Protein AF-A0A948LU29-F1 (afdb_monomer_lite)

Structure (mmCIF, N/CA/C/O backbone):
data_AF-A0A948LU29-F1
#
_entry.id   AF-A0A948LU29-F1
#
loop_
_atom_site.group_PDB
_atom_site.id
_atom_site.type_symbol
_atom_site.label_atom_id
_atom_site.label_alt_id
_atom_site.label_comp_id
_atom_site.label_asym_id
_atom_site.label_entity_id
_atom_site.label_seq_id
_atom_site.pdbx_PDB_ins_code
_atom_site.Cartn_x
_atom_site.Cartn_y
_atom_site.Cartn_z
_atom_site.occupancy
_atom_site.B_iso_or_equiv
_atom_site.auth_seq_id
_atom_site.auth_comp_id
_atom_site.auth_asym_id
_atom_site.auth_atom_id
_atom_site.pdbx_PDB_model_num
ATOM 1 N N . MET A 1 1 ? 41.474 24.548 48.662 1.00 47.25 1 MET A N 1
ATOM 2 C CA . MET A 1 1 ? 41.323 23.077 48.746 1.00 47.25 1 MET A CA 1
ATOM 3 C C . MET A 1 1 ? 40.069 22.784 49.576 1.00 47.25 1 MET A C 1
ATOM 5 O O . MET A 1 1 ? 39.919 23.464 50.580 1.00 47.25 1 MET A O 1
ATOM 9 N N . ILE A 1 2 ? 39.228 21.815 49.146 1.00 44.06 2 ILE A N 1
ATOM 10 C CA . ILE A 1 2 ? 37.932 21.333 49.727 1.00 44.06 2 ILE A CA 1
ATOM 11 C C . ILE A 1 2 ? 36.741 22.280 49.431 1.00 44.06 2 ILE A C 1
ATOM 13 O O . ILE A 1 2 ? 36.711 23.375 49.967 1.00 44.06 2 ILE A O 1
ATOM 17 N N . SER A 1 3 ? 35.771 22.065 48.528 1.00 42.88 3 SER A N 1
ATOM 18 C CA . SER A 1 3 ? 35.090 20.928 47.859 1.00 42.88 3 SER A CA 1
ATOM 19 C C . SER A 1 3 ? 33.880 20.298 48.599 1.00 42.88 3 SER A C 1
ATOM 21 O O . SER A 1 3 ? 34.060 19.506 49.517 1.00 42.88 3 SER A O 1
ATOM 23 N N . I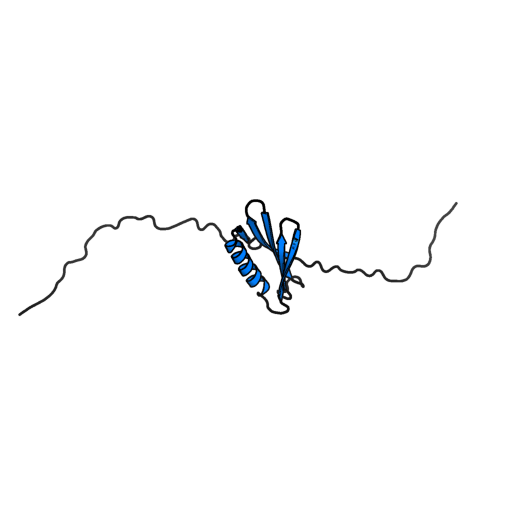LE A 1 4 ? 32.679 20.607 48.055 1.00 63.38 4 ILE A N 1
ATOM 24 C CA . ILE A 1 4 ? 31.343 19.941 48.081 1.00 63.38 4 ILE A CA 1
ATOM 25 C C . ILE A 1 4 ? 30.509 19.972 49.390 1.00 63.38 4 ILE A C 1
ATOM 27 O O . ILE A 1 4 ? 30.951 19.428 50.397 1.00 63.38 4 ILE A O 1
ATOM 31 N N . LYS A 1 5 ? 29.242 20.460 49.324 1.00 42.25 5 LYS A N 1
ATOM 32 C CA . LYS A 1 5 ? 27.985 19.718 49.668 1.00 42.25 5 LYS A CA 1
ATOM 33 C C . LYS A 1 5 ? 26.678 20.559 49.590 1.00 42.25 5 LYS A C 1
ATOM 35 O O . LYS A 1 5 ? 26.473 21.497 50.341 1.00 42.25 5 LYS A O 1
ATOM 40 N N . GLN A 1 6 ? 25.840 20.141 48.634 1.00 60.59 6 GLN A N 1
ATOM 41 C CA . GLN A 1 6 ? 24.402 20.316 48.325 1.00 60.59 6 GLN A CA 1
ATOM 42 C C . GLN A 1 6 ? 23.422 21.100 49.233 1.00 60.59 6 GLN A C 1
ATOM 44 O O . GLN A 1 6 ? 23.342 20.838 50.426 1.00 60.59 6 GLN A O 1
ATOM 49 N N . ALA A 1 7 ? 22.550 21.896 48.585 1.00 50.97 7 ALA A N 1
ATOM 50 C CA . ALA A 1 7 ? 21.068 21.969 48.690 1.00 50.97 7 ALA A CA 1
ATOM 51 C C . ALA A 1 7 ? 20.612 23.204 47.863 1.00 50.97 7 ALA A C 1
ATOM 53 O O . ALA A 1 7 ? 21.275 24.227 47.926 1.00 50.97 7 ALA A O 1
ATOM 54 N N . ALA A 1 8 ? 19.579 23.238 47.021 1.00 47.78 8 ALA A N 1
ATOM 55 C CA . ALA A 1 8 ? 18.323 22.511 46.986 1.00 47.78 8 ALA A CA 1
ATOM 56 C C . ALA A 1 8 ? 17.886 22.230 45.531 1.00 47.78 8 ALA A C 1
ATOM 58 O O . ALA A 1 8 ? 18.126 23.019 44.619 1.00 47.78 8 ALA A O 1
ATOM 59 N N . SER A 1 9 ? 17.253 21.074 45.353 1.00 56.69 9 SER A N 1
ATOM 60 C CA . SER A 1 9 ? 16.584 20.600 44.138 1.00 56.69 9 SER A CA 1
ATOM 61 C C . SER A 1 9 ? 15.062 20.795 44.278 1.00 56.69 9 SER A C 1
ATOM 63 O O . SER A 1 9 ? 14.602 20.949 45.410 1.00 56.69 9 SER A O 1
ATOM 65 N N . LEU A 1 10 ? 14.330 20.686 43.151 1.00 49.66 10 LEU A N 1
ATOM 66 C CA . LEU A 1 10 ? 12.866 20.774 42.885 1.00 49.66 10 LEU A CA 1
ATOM 67 C C . LEU A 1 10 ? 12.478 22.106 42.194 1.00 49.66 10 LEU A C 1
ATOM 69 O O . LEU A 1 10 ? 12.719 23.166 42.750 1.00 49.66 10 LEU A O 1
ATOM 73 N N . MET A 1 11 ? 11.892 22.160 40.986 1.00 52.59 11 MET A N 1
ATOM 74 C CA . MET A 1 11 ? 10.903 21.261 40.371 1.00 52.59 11 MET A CA 1
ATOM 75 C C . MET A 1 11 ? 10.755 21.493 38.842 1.00 52.59 11 MET A C 1
ATOM 77 O O . MET A 1 11 ? 10.842 22.632 38.396 1.00 52.59 11 MET A O 1
ATOM 81 N N . ALA A 1 12 ? 10.364 20.417 38.133 1.00 54.34 12 ALA A N 1
ATOM 82 C CA . ALA A 1 12 ? 9.459 20.372 36.963 1.00 54.34 12 ALA A CA 1
ATOM 83 C C . ALA A 1 12 ? 9.978 20.880 35.590 1.00 54.34 12 ALA A C 1
ATOM 85 O O . ALA A 1 12 ? 10.593 21.926 35.494 1.00 54.34 12 ALA A O 1
ATOM 86 N N . LEU A 1 13 ? 9.739 20.241 34.439 1.00 57.22 13 LEU A N 1
ATOM 87 C CA . LEU A 1 13 ? 8.805 19.177 34.064 1.00 57.22 13 LEU A CA 1
ATOM 88 C C . LEU A 1 13 ? 9.365 18.516 32.780 1.00 57.22 13 LEU A C 1
ATOM 90 O O . LEU A 1 13 ? 9.313 19.101 31.700 1.00 57.22 13 LEU A O 1
ATOM 94 N N . SER A 1 14 ? 9.964 17.330 32.878 1.00 57.78 14 SER A N 1
ATOM 95 C CA . SER A 1 14 ? 10.456 16.596 31.704 1.00 57.78 14 SER A CA 1
ATOM 96 C C . SER A 1 14 ? 9.272 15.901 31.029 1.00 57.78 14 SER A C 1
ATOM 98 O O . SER A 1 14 ? 8.866 14.822 31.453 1.00 57.78 14 SER A O 1
ATOM 100 N N . ALA A 1 15 ? 8.671 16.531 30.018 1.00 62.44 15 ALA A N 1
ATOM 101 C CA . ALA A 1 15 ? 7.631 15.904 29.209 1.00 62.44 15 ALA A CA 1
ATOM 102 C C . ALA A 1 15 ? 8.243 14.751 28.393 1.00 62.44 15 ALA A C 1
ATOM 104 O O . ALA A 1 15 ? 8.891 14.977 27.371 1.00 62.44 15 ALA A O 1
ATOM 105 N N . LEU A 1 16 ? 8.059 13.510 28.857 1.00 65.69 16 LEU A N 1
ATOM 106 C CA . LEU A 1 16 ? 8.266 12.328 28.025 1.00 65.69 16 LEU A CA 1
ATOM 107 C C . LEU A 1 16 ? 7.146 12.294 26.981 1.00 65.69 16 LEU A C 1
ATOM 109 O O . LEU A 1 16 ? 6.047 11.812 27.247 1.00 65.69 16 LEU A O 1
ATOM 113 N N . PHE A 1 17 ? 7.419 12.821 25.791 1.00 60.69 17 PHE A N 1
ATOM 114 C CA . PHE A 1 17 ? 6.576 12.570 24.631 1.00 60.69 17 PHE A CA 1
ATOM 115 C C . PHE A 1 17 ? 6.812 11.127 24.188 1.00 60.69 17 PHE A C 1
ATOM 117 O O . PHE A 1 17 ? 7.841 10.806 23.598 1.00 60.69 17 PHE A O 1
ATOM 124 N N . VAL A 1 18 ? 5.869 10.243 24.510 1.00 64.81 18 VAL A N 1
ATOM 125 C CA . VAL A 1 18 ? 5.813 8.906 23.916 1.00 64.81 18 VAL A CA 1
ATOM 126 C C . VAL A 1 18 ? 5.433 9.096 22.451 1.00 64.81 18 VAL A C 1
ATOM 128 O O . VAL A 1 18 ? 4.301 9.457 22.136 1.00 64.81 18 VAL A O 1
ATOM 131 N N . SER A 1 19 ? 6.395 8.915 21.549 1.00 59.84 19 SER A N 1
ATOM 132 C CA . SER A 1 19 ? 6.122 8.867 20.116 1.00 59.84 19 SER A CA 1
ATOM 133 C C . SER A 1 19 ? 5.334 7.592 19.821 1.00 59.84 19 SER A C 1
ATOM 135 O O . SER A 1 19 ? 5.848 6.490 20.004 1.00 59.84 19 SER A O 1
ATOM 137 N N . ALA A 1 20 ? 4.082 7.731 19.388 1.00 61.94 20 ALA A N 1
ATOM 138 C CA . ALA A 1 20 ? 3.338 6.613 18.827 1.00 61.94 20 ALA A CA 1
ATOM 139 C C . ALA A 1 20 ? 3.974 6.249 17.477 1.00 61.94 20 ALA A C 1
ATOM 141 O O . ALA A 1 20 ? 3.863 6.999 16.507 1.00 61.94 20 ALA A O 1
ATOM 142 N N . SER A 1 21 ? 4.696 5.129 17.433 1.00 58.41 21 SER A N 1
ATOM 143 C CA . SER A 1 21 ? 5.256 4.595 16.193 1.00 58.41 21 SER A CA 1
ATOM 144 C C . SER A 1 21 ? 4.130 3.993 15.370 1.00 58.41 21 SER A C 1
ATOM 146 O O . SER A 1 21 ? 3.600 2.934 15.699 1.00 58.41 21 SER A O 1
ATOM 148 N N . LEU A 1 22 ? 3.760 4.686 14.303 1.00 66.12 22 LEU A N 1
ATOM 149 C CA . LEU A 1 22 ? 2.774 4.210 13.357 1.00 66.12 22 LEU A CA 1
ATOM 150 C C . LEU A 1 22 ? 3.407 3.091 12.510 1.00 66.12 22 LEU A C 1
ATOM 152 O O . LEU A 1 22 ? 4.252 3.355 11.655 1.00 66.12 22 LEU A O 1
ATOM 156 N N . GLN A 1 23 ? 3.070 1.833 12.802 1.00 72.12 23 GLN A N 1
ATOM 157 C CA . GLN A 1 23 ? 3.662 0.680 12.122 1.00 72.12 23 GLN A CA 1
ATOM 158 C C . GLN A 1 23 ? 2.964 0.441 10.780 1.00 72.12 23 GLN A C 1
ATOM 160 O O . GLN A 1 23 ? 1.776 0.116 10.727 1.00 72.12 23 GLN A O 1
ATOM 165 N N . ALA A 1 24 ? 3.719 0.593 9.694 1.00 82.25 24 ALA A N 1
ATOM 166 C CA . ALA A 1 24 ? 3.292 0.182 8.366 1.00 82.25 24 ALA A CA 1
ATOM 167 C C . ALA A 1 24 ? 3.526 -1.326 8.205 1.00 82.25 24 ALA A C 1
ATOM 169 O O . ALA A 1 24 ? 4.653 -1.813 8.302 1.00 82.25 24 ALA A O 1
ATOM 170 N N . LYS A 1 25 ? 2.453 -2.069 7.951 1.00 91.12 25 LYS A N 1
ATOM 171 C CA . LYS A 1 25 ? 2.481 -3.480 7.576 1.00 91.12 25 LYS A CA 1
ATOM 172 C C . LYS A 1 25 ? 2.620 -3.568 6.063 1.00 91.12 25 LYS A C 1
ATOM 174 O O . LYS A 1 25 ? 1.654 -3.332 5.343 1.00 91.12 25 LYS A O 1
ATOM 179 N N . GLU A 1 26 ? 3.805 -3.908 5.573 1.00 92.19 26 GLU A N 1
ATOM 180 C CA . G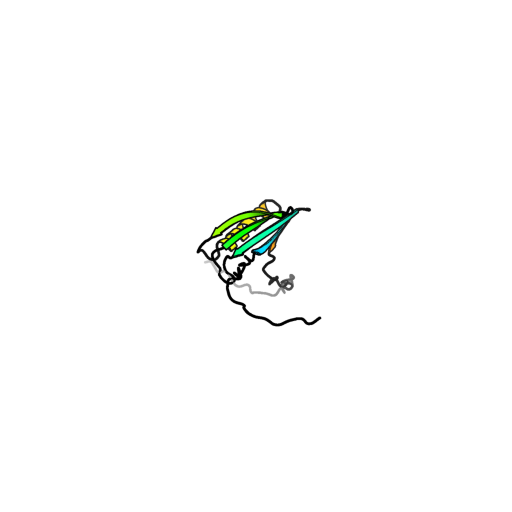LU A 1 26 ? 3.998 -4.216 4.153 1.00 92.19 26 GLU A CA 1
ATOM 181 C C . GLU A 1 26 ? 3.142 -5.435 3.774 1.00 92.19 26 GLU A C 1
ATOM 183 O O . GLU A 1 26 ? 3.164 -6.465 4.454 1.00 92.19 26 GLU A O 1
ATOM 188 N N . VAL A 1 27 ? 2.336 -5.292 2.720 1.00 95.94 27 VAL A N 1
ATOM 189 C CA . VAL A 1 27 ? 1.402 -6.331 2.261 1.00 95.94 27 VAL A CA 1
ATOM 190 C C . VAL A 1 27 ? 1.843 -6.888 0.919 1.00 95.94 27 VAL A C 1
ATOM 192 O O . VAL A 1 27 ? 1.838 -8.106 0.759 1.00 95.94 27 VAL A O 1
ATOM 195 N N . TYR A 1 28 ? 2.303 -6.028 0.004 1.00 97.94 28 TYR A N 1
ATOM 196 C CA . TYR A 1 28 ? 2.815 -6.435 -1.303 1.00 97.94 28 TYR A CA 1
ATOM 197 C C . TYR A 1 28 ? 4.164 -5.803 -1.638 1.00 97.94 28 TYR A C 1
ATOM 199 O O . TYR A 1 28 ? 4.343 -4.593 -1.481 1.00 97.94 28 TYR A O 1
ATOM 207 N N . ASP A 1 29 ? 5.045 -6.614 -2.223 1.00 97.69 29 ASP A N 1
ATOM 208 C CA . ASP A 1 29 ? 6.220 -6.175 -2.974 1.00 97.69 29 ASP A CA 1
ATOM 209 C C . ASP A 1 29 ? 5.972 -6.407 -4.467 1.00 97.69 29 ASP A C 1
ATOM 211 O O . ASP A 1 29 ? 5.720 -7.528 -4.910 1.00 97.69 29 ASP A O 1
ATOM 215 N N . CYS A 1 30 ? 6.045 -5.335 -5.247 1.00 98.12 30 CYS A N 1
ATOM 216 C CA . CYS A 1 30 ? 5.800 -5.321 -6.681 1.00 98.12 30 CYS A CA 1
ATOM 217 C C . CYS A 1 30 ? 7.086 -5.015 -7.451 1.00 98.12 30 CYS A C 1
ATOM 219 O O . CYS A 1 30 ? 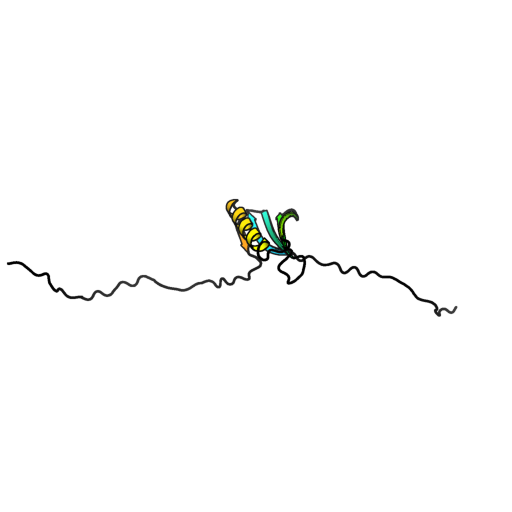7.761 -4.027 -7.162 1.00 98.12 30 CYS A O 1
ATOM 221 N N . LYS A 1 31 ? 7.401 -5.803 -8.480 1.00 98.19 31 LYS A N 1
ATOM 222 C CA . LYS A 1 31 ? 8.601 -5.636 -9.313 1.00 98.19 31 LYS A CA 1
ATOM 223 C C . LYS A 1 31 ? 8.253 -5.506 -10.790 1.00 98.19 31 LYS A C 1
ATOM 225 O O . LYS A 1 31 ? 7.377 -6.198 -11.296 1.00 98.19 31 LYS A O 1
ATOM 230 N N . ASN A 1 32 ? 8.968 -4.642 -11.501 1.00 97.69 32 ASN A N 1
ATOM 231 C CA . ASN A 1 32 ? 8.919 -4.570 -12.959 1.00 97.69 32 ASN A CA 1
ATOM 232 C C . ASN A 1 32 ? 10.311 -4.209 -13.482 1.00 97.69 32 ASN A C 1
ATOM 234 O O . ASN A 1 32 ? 10.813 -3.118 -13.213 1.00 97.69 32 ASN A O 1
ATOM 238 N N . ALA A 1 33 ? 10.948 -5.141 -14.195 1.00 94.75 33 ALA A N 1
ATOM 239 C CA . ALA A 1 33 ? 12.344 -5.026 -14.613 1.00 94.75 33 ALA A CA 1
ATOM 240 C C . ALA A 1 33 ? 13.270 -4.651 -13.434 1.00 94.75 33 ALA A C 1
ATOM 242 O O . ALA A 1 33 ? 13.487 -5.472 -12.546 1.00 94.75 33 ALA A O 1
ATOM 243 N N . ASN A 1 34 ? 13.787 -3.420 -13.411 1.00 93.94 34 ASN A N 1
ATOM 244 C CA . ASN A 1 34 ? 14.698 -2.918 -12.374 1.00 93.94 34 ASN A CA 1
ATOM 245 C C . ASN A 1 34 ? 14.007 -2.012 -11.339 1.00 93.94 34 ASN A C 1
ATOM 247 O O . ASN A 1 34 ? 14.685 -1.393 -10.523 1.00 93.94 34 ASN A O 1
ATOM 251 N N . LEU A 1 35 ? 12.680 -1.892 -11.393 1.00 97.50 35 LEU A N 1
ATOM 252 C CA . LEU A 1 35 ? 11.892 -1.041 -10.508 1.00 97.50 35 LEU A CA 1
ATOM 253 C C . LEU A 1 35 ? 11.208 -1.878 -9.424 1.00 97.50 35 LEU A C 1
ATOM 255 O O . LEU A 1 35 ? 10.793 -3.016 -9.670 1.00 97.50 35 LEU A O 1
ATOM 259 N N . ALA A 1 36 ? 11.057 -1.288 -8.239 1.00 97.25 36 ALA A N 1
ATOM 260 C CA . ALA A 1 36 ? 10.444 -1.918 -7.078 1.00 97.25 36 ALA A CA 1
ATOM 261 C C . ALA A 1 36 ? 9.439 -0.969 -6.430 1.00 97.25 36 ALA A C 1
ATOM 263 O O . ALA A 1 36 ? 9.697 0.219 -6.261 1.00 97.25 36 ALA A O 1
ATOM 264 N N . ARG A 1 37 ? 8.285 -1.502 -6.050 1.00 97.94 37 ARG A N 1
ATOM 265 C CA . ARG A 1 37 ? 7.207 -0.753 -5.415 1.00 97.94 37 ARG A CA 1
ATOM 266 C C . ARG A 1 37 ? 6.642 -1.551 -4.261 1.00 97.94 37 ARG A C 1
ATOM 268 O O . ARG A 1 37 ? 6.587 -2.773 -4.330 1.00 97.94 37 ARG A O 1
ATOM 275 N N . LYS A 1 38 ? 6.164 -0.858 -3.239 1.00 98.06 38 LYS A N 1
ATOM 276 C CA . LYS A 1 38 ? 5.598 -1.474 -2.044 1.00 98.06 38 LYS A CA 1
ATOM 277 C C . LYS A 1 38 ? 4.199 -0.954 -1.790 1.00 98.06 38 LYS A C 1
ATOM 279 O O . LYS A 1 38 ? 3.948 0.236 -1.963 1.00 98.06 38 LYS A O 1
ATOM 284 N N . ILE A 1 39 ? 3.306 -1.844 -1.378 1.00 98.19 39 ILE A N 1
ATOM 285 C CA . ILE A 1 39 ? 1.970 -1.499 -0.890 1.00 98.19 39 ILE A CA 1
ATOM 286 C C . ILE A 1 39 ? 1.913 -1.945 0.567 1.00 98.19 39 ILE A C 1
ATOM 288 O O . ILE A 1 39 ? 2.113 -3.123 0.868 1.00 98.19 39 ILE A O 1
ATOM 292 N N . ALA A 1 40 ? 1.659 -1.005 1.466 1.00 97.06 40 ALA A N 1
ATOM 293 C CA . ALA A 1 40 ? 1.584 -1.232 2.899 1.00 97.06 40 ALA A CA 1
ATOM 294 C C . ALA A 1 40 ? 0.249 -0.739 3.458 1.00 97.06 40 ALA A C 1
ATOM 296 O O . ALA A 1 40 ? -0.382 0.157 2.899 1.00 97.06 40 ALA A O 1
ATOM 297 N N . ILE A 1 41 ? -0.167 -1.318 4.580 1.00 96.38 41 ILE A N 1
ATOM 298 C CA . ILE A 1 41 ? -1.305 -0.851 5.365 1.00 96.38 41 ILE A CA 1
ATOM 299 C C . ILE A 1 41 ? -0.796 -0.386 6.713 1.00 96.38 41 ILE A C 1
ATOM 301 O O . ILE A 1 41 ? -0.052 -1.081 7.398 1.00 96.38 41 ILE A O 1
ATOM 305 N N . THR A 1 42 ? -1.238 0.787 7.106 1.00 94.94 42 THR A N 1
ATOM 306 C CA . THR A 1 42 ? -0.848 1.445 8.331 1.00 94.94 42 THR A CA 1
ATOM 307 C C . THR A 1 42 ? -2.061 1.549 9.247 1.00 94.94 42 THR A C 1
ATOM 309 O O . THR A 1 42 ? -3.093 2.071 8.829 1.00 94.94 42 THR A O 1
ATOM 312 N N . TYR A 1 43 ? -1.946 1.075 10.488 1.00 94.12 43 TYR A N 1
ATOM 313 C CA . TYR A 1 43 ? -3.024 1.126 11.485 1.00 94.12 43 TYR A CA 1
ATOM 314 C C . TYR A 1 43 ? -2.669 2.109 12.592 1.00 94.12 43 TYR A C 1
ATOM 316 O O . TYR A 1 43 ? -1.577 2.033 13.150 1.00 94.12 43 TYR A O 1
ATOM 324 N N . ALA A 1 44 ? -3.587 3.011 12.947 1.00 91.12 44 ALA A N 1
ATOM 325 C CA . ALA A 1 44 ? -3.298 4.043 13.949 1.00 91.12 44 ALA A CA 1
ATOM 326 C C . ALA A 1 44 ? -3.117 3.495 15.369 1.00 91.12 44 ALA A C 1
ATOM 328 O O . ALA A 1 44 ? -2.543 4.162 16.227 1.00 91.12 44 ALA A O 1
ATOM 329 N N . THR A 1 45 ? -3.647 2.308 15.650 1.00 88.31 45 THR A N 1
ATOM 330 C CA . THR A 1 45 ? -3.526 1.650 16.949 1.00 88.31 45 THR A CA 1
ATOM 331 C C . THR A 1 45 ? -3.107 0.207 16.728 1.00 88.31 45 THR A C 1
ATOM 333 O O . THR A 1 45 ? -3.734 -0.517 15.958 1.00 88.31 45 THR A O 1
ATOM 336 N N . GLU A 1 46 ? -2.032 -0.205 17.395 1.00 86.19 46 GLU A N 1
ATOM 337 C CA . GLU A 1 46 ? -1.518 -1.569 17.298 1.00 86.19 46 GLU A CA 1
ATOM 338 C C . GLU A 1 46 ? -2.585 -2.576 17.754 1.00 86.19 46 GLU A C 1
ATOM 340 O O . GLU A 1 46 ? -3.238 -2.391 18.781 1.00 86.19 46 GLU A O 1
ATOM 345 N N . GLY A 1 47 ? -2.798 -3.627 16.959 1.00 85.88 47 GLY A N 1
ATOM 346 C CA . GLY A 1 47 ? -3.816 -4.647 17.225 1.00 85.88 47 GLY A CA 1
ATOM 347 C C . GLY A 1 47 ? -5.262 -4.222 16.935 1.00 85.88 47 GLY A C 1
ATOM 348 O O . GLY A 1 47 ? -6.154 -5.065 17.018 1.00 85.88 47 GLY A O 1
ATOM 349 N N . ALA A 1 48 ? -5.513 -2.963 16.560 1.00 90.00 48 ALA A N 1
ATOM 350 C CA . ALA A 1 48 ? -6.830 -2.511 16.127 1.00 90.00 48 ALA A CA 1
ATOM 351 C C . ALA A 1 48 ? -6.934 -2.526 14.590 1.00 90.00 48 ALA A C 1
ATOM 353 O O . ALA A 1 48 ? -6.029 -2.037 13.913 1.00 90.00 48 ALA A O 1
ATOM 354 N N . PRO A 1 49 ? -8.043 -3.024 14.012 1.00 90.50 49 PRO A N 1
ATOM 355 C CA . PRO A 1 49 ? -8.215 -3.070 12.558 1.00 90.50 49 PRO A CA 1
ATOM 356 C C . PRO A 1 49 ? -8.541 -1.701 11.941 1.00 90.50 49 PRO A C 1
ATOM 358 O O . PRO A 1 49 ? -8.494 -1.542 10.726 1.00 90.50 49 PRO A O 1
ATOM 361 N N . VAL A 1 50 ? -8.900 -0.709 12.760 1.00 94.44 50 VAL A N 1
ATOM 362 C CA . VAL A 1 50 ? -9.269 0.646 12.337 1.00 94.44 50 VAL A CA 1
ATOM 363 C C . VAL A 1 50 ? -8.821 1.669 13.387 1.00 94.44 50 VAL A C 1
ATOM 365 O O . VAL A 1 50 ? -8.742 1.325 14.569 1.00 94.44 50 VAL A O 1
ATOM 368 N N . PRO A 1 51 ? -8.577 2.930 12.999 1.00 95.56 51 PRO A N 1
ATOM 369 C CA . PRO A 1 51 ? -8.532 3.427 11.625 1.00 95.56 51 PRO A CA 1
ATOM 370 C C . PRO A 1 51 ? -7.284 2.924 10.878 1.00 95.56 51 PRO A C 1
ATOM 372 O O . PRO A 1 51 ? -6.244 2.664 11.490 1.00 95.56 51 PRO A O 1
ATOM 375 N N . CYS A 1 52 ? -7.398 2.783 9.558 1.00 96.06 52 CYS A N 1
ATOM 376 C CA . CYS A 1 52 ? -6.350 2.244 8.691 1.00 96.06 52 CYS A CA 1
ATOM 377 C C . CYS A 1 52 ? -6.087 3.148 7.476 1.00 96.06 52 CYS A C 1
ATOM 379 O O . CYS A 1 52 ? -6.948 3.942 7.082 1.00 96.06 52 CYS A O 1
ATOM 381 N N . GLN A 1 53 ? -4.907 3.010 6.868 1.00 97.25 53 GLN A N 1
ATOM 382 C CA . GLN A 1 53 ? -4.498 3.716 5.654 1.00 97.25 53 GLN A CA 1
ATOM 383 C C . GLN A 1 53 ? -3.656 2.821 4.740 1.00 97.25 53 GLN A C 1
ATOM 385 O O . GLN A 1 53 ? -2.767 2.124 5.213 1.00 97.25 53 GLN A O 1
ATOM 390 N N . VAL A 1 54 ? -3.906 2.860 3.431 1.00 97.94 54 VAL A N 1
ATOM 391 C CA . VAL A 1 54 ? -3.080 2.196 2.413 1.00 97.94 54 VAL A CA 1
ATOM 392 C C . VAL A 1 54 ? -2.032 3.180 1.905 1.00 97.94 54 VAL A C 1
ATOM 394 O O . VAL A 1 54 ? -2.379 4.248 1.395 1.00 97.94 54 VAL A O 1
ATOM 397 N N . VAL A 1 55 ? -0.764 2.795 2.010 1.00 97.81 55 VAL A N 1
ATOM 398 C CA . VAL A 1 55 ? 0.402 3.582 1.601 1.00 97.81 55 VAL A CA 1
ATOM 399 C C . VAL A 1 55 ? 1.126 2.861 0.475 1.00 97.81 55 VAL A C 1
ATOM 401 O O . VAL A 1 55 ? 1.350 1.651 0.526 1.00 97.81 55 VAL A O 1
ATOM 404 N N . TYR A 1 56 ? 1.509 3.613 -0.545 1.00 97.94 56 TYR A N 1
ATOM 405 C CA . TYR A 1 56 ? 2.245 3.117 -1.693 1.00 97.94 56 TYR A CA 1
ATOM 406 C C . TYR A 1 56 ? 3.592 3.813 -1.823 1.00 97.94 56 TYR A C 1
ATOM 408 O O . TYR A 1 56 ? 3.653 5.039 -1.845 1.00 97.94 56 TYR A O 1
ATOM 416 N N . THR A 1 57 ? 4.657 3.031 -1.955 1.00 98.06 57 THR A N 1
ATOM 417 C CA . THR A 1 57 ? 6.034 3.531 -2.006 1.00 98.06 57 THR A CA 1
ATOM 418 C C . THR A 1 57 ? 6.707 3.082 -3.293 1.00 98.06 57 THR A C 1
ATOM 420 O O . THR A 1 57 ? 6.636 1.905 -3.651 1.00 98.06 57 THR A O 1
ATOM 423 N N . LYS A 1 58 ? 7.367 4.004 -3.991 1.00 97.81 58 LYS A N 1
ATOM 424 C CA . LYS A 1 58 ? 8.171 3.719 -5.190 1.00 97.81 58 LYS A CA 1
ATOM 425 C C . LYS A 1 58 ? 9.644 3.504 -4.837 1.00 97.81 58 LYS A C 1
ATOM 427 O O . LYS A 1 58 ? 10.069 3.767 -3.714 1.00 97.81 58 LYS A O 1
ATOM 432 N N . GLU A 1 59 ? 10.429 3.047 -5.807 1.00 96.69 59 GLU A N 1
ATOM 433 C CA . GLU A 1 59 ? 11.855 2.745 -5.645 1.00 96.69 59 GLU A CA 1
ATOM 434 C C . GLU A 1 59 ? 12.710 3.943 -5.199 1.00 96.69 59 GLU A C 1
ATOM 436 O O . GLU A 1 59 ? 13.731 3.759 -4.542 1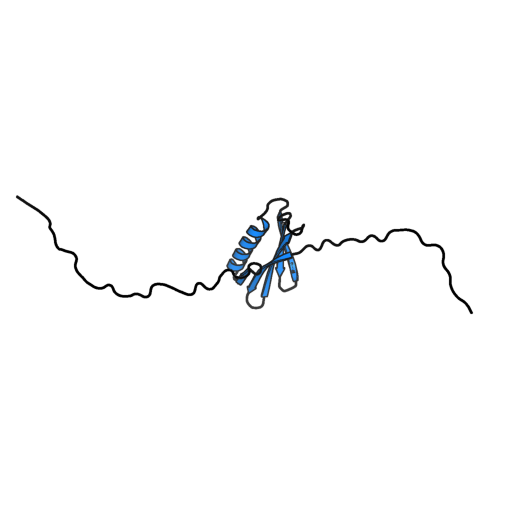.00 96.69 59 GLU A O 1
ATOM 441 N N . ASP A 1 60 ? 12.284 5.164 -5.520 1.00 96.44 60 ASP A N 1
ATOM 442 C CA . ASP A 1 60 ? 12.931 6.421 -5.129 1.00 96.44 60 ASP A CA 1
ATOM 443 C C . ASP A 1 60 ? 12.584 6.865 -3.694 1.00 96.44 60 ASP A C 1
ATOM 445 O O . ASP A 1 60 ? 13.055 7.903 -3.231 1.00 96.44 60 ASP A O 1
ATOM 449 N N . GLY A 1 61 ? 11.761 6.086 -2.986 1.00 96.00 61 GLY A N 1
ATOM 450 C CA . GLY A 1 61 ? 11.265 6.405 -1.652 1.00 96.00 61 GLY A CA 1
ATOM 451 C C . GLY A 1 61 ? 10.058 7.342 -1.645 1.00 96.00 61 GLY A C 1
ATOM 452 O O . GLY A 1 61 ? 9.564 7.663 -0.566 1.00 96.00 61 GLY A O 1
ATOM 453 N N . THR A 1 62 ? 9.546 7.761 -2.808 1.00 97.31 62 THR A N 1
ATOM 454 C CA . THR A 1 62 ? 8.329 8.574 -2.882 1.00 97.31 62 THR A CA 1
ATOM 455 C C . THR A 1 62 ? 7.141 7.768 -2.366 1.00 97.31 62 THR A C 1
ATOM 457 O O . THR A 1 62 ? 6.825 6.702 -2.904 1.00 97.31 62 THR A O 1
ATOM 460 N N . THR A 1 63 ? 6.462 8.302 -1.351 1.00 96.88 63 THR A N 1
ATOM 461 C CA . THR A 1 63 ? 5.273 7.706 -0.738 1.00 96.88 63 THR A CA 1
ATOM 462 C C . THR A 1 63 ? 3.999 8.424 -1.169 1.00 96.88 63 THR A C 1
ATOM 464 O O . THR A 1 63 ? 3.979 9.635 -1.391 1.00 96.88 63 THR A O 1
ATOM 467 N N . GLN A 1 64 ? 2.916 7.663 -1.296 1.00 97.31 64 GLN A N 1
ATOM 468 C CA . GLN A 1 64 ? 1.587 8.172 -1.594 1.00 97.31 64 GLN A CA 1
ATOM 469 C C . GLN A 1 64 ? 0.543 7.460 -0.737 1.00 97.31 64 GLN A C 1
ATOM 471 O O . GLN A 1 64 ? 0.427 6.234 -0.769 1.00 97.31 64 GLN A O 1
ATOM 476 N N . ASP A 1 65 ? -0.269 8.251 -0.048 1.00 96.62 65 ASP A N 1
ATOM 477 C CA . ASP A 1 65 ? -1.462 7.774 0.636 1.00 96.62 65 ASP A 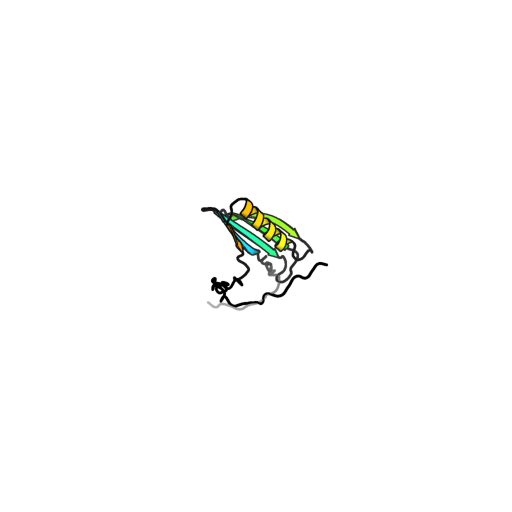CA 1
ATOM 478 C C . ASP A 1 65 ? -2.580 7.571 -0.387 1.00 96.62 65 ASP A C 1
ATOM 480 O O . ASP A 1 65 ? -2.955 8.500 -1.109 1.00 96.62 65 ASP A O 1
ATOM 484 N N . LEU A 1 66 ? -3.099 6.348 -0.483 1.00 97.25 66 LEU A N 1
ATOM 485 C CA . LEU A 1 66 ? -4.094 6.001 -1.497 1.00 97.25 66 LEU A CA 1
ATOM 486 C C . LEU A 1 66 ? -5.518 6.005 -0.943 1.00 97.25 66 LEU A C 1
ATOM 488 O O . LEU A 1 66 ? -6.423 6.558 -1.566 1.00 97.25 66 LEU A O 1
ATOM 492 N N . TRP A 1 67 ? -5.717 5.393 0.224 1.00 98.00 67 TRP A N 1
ATOM 493 C CA . TRP A 1 67 ? -7.029 5.243 0.856 1.00 98.00 67 TRP A CA 1
ATOM 494 C C . TRP A 1 67 ? -6.905 5.235 2.371 1.00 98.00 67 TRP A C 1
ATOM 496 O O . TRP A 1 67 ? -5.896 4.778 2.897 1.00 98.00 67 TRP A O 1
ATOM 506 N N . ASN A 1 68 ? -7.953 5.667 3.069 1.00 96.38 68 ASN A N 1
ATOM 507 C CA . ASN A 1 68 ? -8.063 5.548 4.518 1.00 96.38 68 ASN A CA 1
ATOM 508 C C . ASN A 1 68 ? -9.483 5.144 4.935 1.00 96.38 68 ASN A C 1
ATOM 510 O O . ASN A 1 68 ? -10.452 5.479 4.254 1.00 96.38 68 ASN A O 1
ATOM 514 N N . ALA A 1 69 ? -9.605 4.476 6.079 1.00 96.75 69 ALA A N 1
ATOM 515 C CA . ALA A 1 69 ? -10.884 4.176 6.713 1.00 96.75 69 ALA A CA 1
ATOM 516 C C . ALA A 1 69 ? -10.838 4.479 8.209 1.00 96.75 69 ALA A C 1
ATOM 518 O O . ALA A 1 69 ? -9.834 4.244 8.878 1.00 96.75 69 ALA A O 1
ATOM 519 N N . GLN A 1 70 ? -11.950 4.997 8.732 1.00 96.50 70 GLN A N 1
ATOM 520 C CA . GLN A 1 70 ? -12.071 5.373 10.144 1.00 96.50 70 GLN A CA 1
ATOM 521 C C . GLN A 1 70 ? -12.685 4.268 11.010 1.00 96.50 70 GLN A C 1
ATOM 523 O O . GLN A 1 70 ? -12.321 4.136 12.172 1.00 96.50 70 GLN A O 1
ATOM 528 N N . GLY A 1 71 ? -13.604 3.480 10.450 1.00 93.75 71 GLY A N 1
ATOM 529 C CA . GLY A 1 71 ? -14.388 2.500 11.208 1.00 93.75 71 GLY A CA 1
ATOM 530 C C . GLY A 1 71 ? -14.802 1.263 10.416 1.00 93.75 71 GLY A C 1
ATOM 531 O O . GLY A 1 71 ? -15.616 0.487 10.901 1.00 93.75 71 GLY A O 1
ATOM 532 N N . GLU A 1 72 ? -14.261 1.075 9.212 1.00 96.81 72 GLU A N 1
ATOM 533 C CA . GLU A 1 72 ? -14.574 -0.074 8.362 1.00 96.81 72 GLU A CA 1
ATOM 534 C C . GLU A 1 72 ? -13.394 -1.049 8.340 1.00 96.81 72 GLU A C 1
ATOM 536 O O . GLU A 1 72 ? -12.421 -0.865 7.609 1.00 96.81 72 GLU A O 1
ATOM 541 N N . ALA A 1 73 ? -13.458 -2.064 9.203 1.00 94.62 73 ALA A N 1
ATOM 542 C CA . ALA A 1 73 ? -12.455 -3.121 9.244 1.00 94.62 73 ALA A CA 1
ATOM 543 C C . ALA A 1 73 ? -12.456 -3.910 7.924 1.00 94.62 73 ALA A C 1
ATOM 545 O O . ALA A 1 73 ? -13.520 -4.216 7.389 1.00 94.62 73 ALA A O 1
ATOM 546 N N . GLY A 1 74 ? -11.273 -4.251 7.407 1.00 95.50 74 GLY A N 1
ATOM 547 C CA . GLY A 1 74 ? -11.124 -4.963 6.134 1.00 95.50 74 GLY A CA 1
ATOM 548 C C . GLY A 1 74 ? -11.089 -4.059 4.895 1.00 95.50 74 GLY A C 1
ATOM 549 O O . GLY A 1 74 ? -10.731 -4.528 3.813 1.00 95.50 74 GLY A O 1
ATOM 550 N N . TYR A 1 75 ? -11.436 -2.772 5.021 1.00 97.75 75 TYR A N 1
ATOM 551 C CA . TYR A 1 75 ? -11.466 -1.848 3.884 1.00 97.75 75 TYR A CA 1
ATOM 552 C C . TYR A 1 75 ? -10.075 -1.629 3.273 1.00 97.75 75 TYR A C 1
ATOM 554 O O . TYR A 1 75 ? -9.912 -1.680 2.052 1.00 97.75 75 TYR A O 1
ATOM 562 N N . CYS A 1 76 ? -9.054 -1.391 4.103 1.00 97.38 76 CYS A N 1
ATOM 563 C CA . CYS A 1 76 ? -7.701 -1.130 3.611 1.00 97.38 76 CYS A CA 1
ATOM 564 C C . CYS A 1 76 ? -7.063 -2.381 2.997 1.00 97.38 76 CYS A C 1
ATOM 566 O O . CYS A 1 76 ? -6.344 -2.275 2.008 1.00 97.38 76 CYS A O 1
ATOM 568 N N . GLU A 1 77 ? -7.364 -3.555 3.546 1.00 96.75 77 GLU A N 1
ATOM 569 C CA . GLU A 1 77 ? -6.931 -4.862 3.061 1.00 96.75 77 GLU A CA 1
ATOM 570 C C . GLU A 1 77 ? -7.495 -5.123 1.666 1.00 96.75 77 GLU A C 1
ATOM 572 O O . GLU A 1 77 ? -6.733 -5.312 0.720 1.00 96.75 77 GLU A O 1
ATOM 577 N N . GLN A 1 78 ? -8.815 -4.987 1.504 1.00 98.00 78 GLN A N 1
ATOM 578 C CA . GLN A 1 78 ? -9.463 -5.123 0.201 1.00 98.00 78 GLN A CA 1
ATOM 579 C C . GLN A 1 78 ? -8.890 -4.133 -0.824 1.00 98.00 78 GLN A C 1
ATOM 581 O O . GLN A 1 78 ? -8.628 -4.494 -1.970 1.00 98.00 78 GLN A O 1
ATOM 586 N N . LYS A 1 79 ? -8.668 -2.874 -0.428 1.00 98.31 79 LYS A N 1
ATOM 587 C CA . LYS A 1 79 ? -8.114 -1.848 -1.325 1.00 98.31 79 LYS A CA 1
ATOM 588 C C . LYS A 1 79 ? -6.663 -2.127 -1.711 1.00 98.31 79 LYS A C 1
ATOM 590 O O . LYS A 1 79 ? -6.290 -1.862 -2.854 1.00 98.31 79 LYS A O 1
ATOM 595 N N . ALA A 1 80 ? -5.857 -2.668 -0.799 1.00 98.06 80 ALA A N 1
ATOM 596 C CA . ALA A 1 80 ? -4.497 -3.100 -1.102 1.00 98.06 80 ALA A CA 1
ATOM 597 C C . ALA A 1 80 ? -4.491 -4.255 -2.117 1.00 98.06 80 ALA A C 1
ATOM 599 O O . ALA A 1 80 ? -3.742 -4.186 -3.092 1.00 98.06 80 ALA A O 1
ATOM 600 N N . ASP A 1 81 ? -5.368 -5.249 -1.943 1.00 98.31 81 ASP A N 1
ATOM 601 C CA . ASP A 1 81 ? -5.517 -6.385 -2.863 1.00 98.31 81 ASP A CA 1
ATOM 602 C C . ASP A 1 81 ? -5.960 -5.923 -4.259 1.00 98.31 81 ASP A C 1
ATOM 604 O O . ASP A 1 81 ? -5.304 -6.213 -5.261 1.00 98.31 81 ASP A O 1
ATOM 608 N N . GLU A 1 82 ? -7.019 -5.110 -4.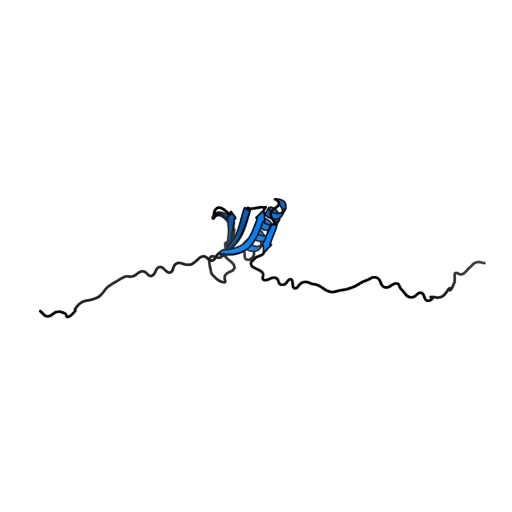335 1.00 98.44 82 GLU A N 1
ATOM 609 C CA . GLU A 1 82 ? -7.497 -4.521 -5.593 1.00 98.44 82 GLU A CA 1
ATOM 610 C C . GLU A 1 82 ? -6.402 -3.722 -6.312 1.00 98.44 82 GLU A C 1
ATOM 612 O O . GLU A 1 82 ? -6.323 -3.711 -7.545 1.00 98.44 82 GLU A O 1
ATOM 617 N N . PHE A 1 83 ? -5.572 -3.001 -5.556 1.00 98.56 83 PHE A N 1
ATOM 618 C CA . PHE A 1 83 ? -4.503 -2.202 -6.133 1.00 98.56 83 PHE A CA 1
ATOM 619 C C . PHE A 1 83 ? -3.333 -3.062 -6.615 1.00 98.56 83 PHE A C 1
ATOM 621 O O . PHE A 1 83 ? -2.790 -2.783 -7.685 1.00 98.56 83 PHE A O 1
ATOM 628 N N . ALA A 1 84 ? -2.992 -4.138 -5.903 1.00 98.38 84 ALA A N 1
ATOM 629 C CA . ALA A 1 84 ? -2.021 -5.118 -6.376 1.00 98.38 84 ALA A CA 1
ATOM 630 C C . ALA A 1 84 ? -2.466 -5.739 -7.712 1.00 98.38 84 ALA A C 1
ATOM 632 O O . ALA A 1 84 ? -1.667 -5.795 -8.647 1.00 98.38 84 ALA A O 1
ATOM 633 N N . GLU A 1 85 ? -3.747 -6.096 -7.866 1.00 98.50 85 GLU A N 1
ATOM 634 C CA . GLU A 1 85 ? -4.270 -6.596 -9.148 1.00 98.50 85 GLU A CA 1
ATOM 635 C C . GLU A 1 85 ? -4.166 -5.561 -10.276 1.00 98.50 85 GLU A C 1
ATOM 637 O O . GLU A 1 85 ? -3.783 -5.893 -11.400 1.00 98.50 85 GLU A O 1
ATOM 642 N N . LYS A 1 86 ? -4.437 -4.280 -9.992 1.00 98.38 86 LYS A N 1
ATOM 643 C CA . LYS A 1 86 ? -4.251 -3.202 -10.981 1.00 98.38 86 LYS A CA 1
ATOM 644 C C . LYS A 1 86 ? -2.794 -3.077 -11.414 1.00 98.38 86 LYS A C 1
ATOM 646 O O . LYS A 1 86 ? -2.526 -2.946 -12.606 1.00 98.38 86 LYS A O 1
ATOM 651 N N . GLN A 1 87 ? -1.858 -3.160 -10.471 1.00 98.31 87 GLN A N 1
ATOM 652 C CA . GLN A 1 87 ? -0.427 -3.135 -10.770 1.00 98.31 87 GLN A CA 1
ATOM 653 C C . GLN A 1 87 ? -0.041 -4.321 -11.665 1.00 98.31 87 GLN A C 1
ATOM 655 O O . GLN A 1 87 ? 0.674 -4.116 -12.648 1.00 98.31 87 GLN A O 1
ATOM 660 N N . ARG A 1 88 ? -0.579 -5.525 -11.413 1.00 98.38 88 ARG A N 1
ATOM 661 C CA . ARG A 1 88 ? -0.405 -6.683 -12.310 1.00 98.38 88 ARG A CA 1
ATOM 662 C C . ARG A 1 88 ? -0.966 -6.437 -13.703 1.00 98.38 88 ARG A C 1
ATOM 664 O O . ARG A 1 88 ? -0.282 -6.701 -14.689 1.00 98.38 88 ARG A O 1
ATOM 671 N N . GLY A 1 89 ? -2.145 -5.826 -13.801 1.00 98.25 89 GLY A N 1
ATOM 672 C CA . GLY A 1 89 ? -2.713 -5.374 -15.075 1.00 98.25 89 GLY A CA 1
ATOM 673 C C . GLY A 1 89 ? -1.834 -4.359 -15.823 1.00 98.25 89 GLY A C 1
ATOM 674 O O . GLY A 1 89 ? -1.890 -4.280 -17.047 1.00 98.25 89 GLY A O 1
ATOM 675 N N . TRP A 1 90 ? -0.984 -3.616 -15.111 1.00 97.62 90 TRP A N 1
ATOM 676 C CA . TRP A 1 90 ? 0.012 -2.696 -15.677 1.00 97.62 90 TRP A CA 1
ATOM 677 C C . TRP A 1 90 ? 1.396 -3.333 -15.880 1.00 97.62 90 TRP A C 1
ATOM 679 O O . TRP A 1 90 ? 2.365 -2.623 -16.147 1.00 97.62 90 TRP A O 1
ATOM 689 N N . GLY A 1 91 ? 1.501 -4.657 -15.754 1.00 97.88 91 GLY A N 1
ATOM 690 C CA . GLY A 1 91 ? 2.720 -5.423 -16.009 1.00 97.88 91 GLY A CA 1
ATOM 691 C C . GLY A 1 91 ? 3.660 -5.567 -14.812 1.00 97.88 91 GLY A C 1
ATOM 692 O O . GLY A 1 91 ? 4.809 -5.957 -14.999 1.00 97.88 91 GLY A O 1
ATOM 693 N N . TRP A 1 92 ? 3.229 -5.243 -13.594 1.00 98.31 92 TRP A N 1
ATOM 694 C CA . TRP A 1 92 ? 4.034 -5.454 -12.386 1.00 98.31 92 TRP A CA 1
ATOM 695 C C . TRP A 1 92 ? 3.834 -6.862 -11.831 1.00 98.31 92 TRP A C 1
ATOM 697 O O . TRP A 1 92 ? 2.715 -7.350 -11.765 1.00 98.31 92 TRP A O 1
ATOM 707 N N . ASP A 1 93 ? 4.898 -7.501 -11.365 1.00 98.06 93 ASP A N 1
ATOM 708 C CA . ASP A 1 93 ? 4.801 -8.741 -10.598 1.00 98.06 93 ASP A CA 1
ATOM 709 C C . ASP A 1 93 ? 4.675 -8.406 -9.111 1.00 98.06 93 ASP A C 1
ATOM 711 O O . ASP A 1 93 ? 5.649 -7.980 -8.497 1.00 98.06 93 ASP A O 1
ATOM 715 N N . CYS A 1 94 ? 3.471 -8.532 -8.548 1.00 98.00 94 CYS A N 1
ATOM 716 C CA . CYS A 1 94 ? 3.198 -8.243 -7.138 1.00 98.00 94 CYS A CA 1
ATOM 717 C C . CYS A 1 94 ? 3.046 -9.528 -6.320 1.00 98.00 94 CYS A C 1
ATOM 719 O O . CYS A 1 94 ? 2.125 -10.313 -6.566 1.00 98.00 94 CYS A O 1
ATOM 721 N N . GLN A 1 95 ? 3.893 -9.689 -5.303 1.00 97.44 95 GLN A N 1
ATOM 722 C CA . GLN A 1 95 ? 3.897 -10.815 -4.368 1.00 97.44 95 GLN A CA 1
ATOM 723 C C . GLN A 1 95 ? 3.466 -10.352 -2.978 1.00 97.44 95 GLN A C 1
ATOM 725 O O . GLN A 1 95 ? 3.912 -9.305 -2.506 1.00 97.44 95 GLN A O 1
ATOM 730 N N . ALA A 1 96 ? 2.606 -11.127 -2.317 1.00 95.94 96 ALA A N 1
ATOM 731 C CA . ALA A 1 96 ? 2.243 -10.860 -0.932 1.00 95.94 96 ALA A CA 1
ATOM 732 C C . ALA A 1 96 ? 3.427 -11.192 -0.008 1.00 95.94 96 ALA A C 1
ATOM 734 O O . ALA A 1 96 ? 4.019 -12.263 -0.125 1.00 95.94 96 ALA A O 1
ATOM 735 N N . VAL A 1 97 ? 3.763 -10.293 0.919 1.00 91.56 97 VAL A N 1
ATOM 736 C CA . VAL A 1 97 ? 4.925 -10.443 1.826 1.00 91.56 97 VAL A CA 1
ATOM 737 C C . VAL A 1 97 ? 4.538 -10.629 3.295 1.00 91.56 97 VAL A C 1
ATOM 739 O O . VAL A 1 97 ? 5.378 -10.949 4.132 1.00 91.56 97 VAL A O 1
ATOM 742 N N . GLY A 1 98 ? 3.248 -10.483 3.612 1.00 70.56 98 GLY A N 1
ATOM 743 C CA . GLY A 1 98 ? 2.702 -10.592 4.970 1.00 70.56 98 GLY A CA 1
ATOM 744 C C . GLY A 1 98 ? 2.012 -11.919 5.298 1.00 70.56 98 GLY A C 1
ATOM 745 O O . GLY A 1 98 ? 1.641 -12.131 6.453 1.00 70.56 98 GLY A O 1
ATOM 746 N N . ALA A 1 99 ? 1.847 -12.804 4.314 1.00 53.06 99 ALA A N 1
ATOM 747 C CA . ALA A 1 99 ? 1.464 -14.189 4.529 1.00 53.06 99 ALA A CA 1
ATOM 748 C C . ALA A 1 99 ? 2.721 -15.027 4.314 1.00 53.06 99 ALA A C 1
ATOM 750 O O . ALA A 1 99 ? 3.187 -15.177 3.185 1.00 53.06 99 ALA A O 1
ATOM 751 N N . GLN A 1 100 ? 3.283 -15.575 5.393 1.00 35.81 100 GLN A N 1
ATOM 752 C CA . GLN A 1 100 ? 4.103 -16.771 5.235 1.00 35.81 100 GLN A CA 1
ATOM 753 C C . GLN A 1 100 ? 3.315 -17.719 4.343 1.00 35.81 100 GLN A C 1
ATOM 755 O O . GLN A 1 100 ? 2.127 -17.941 4.582 1.00 35.81 100 GLN A O 1
ATOM 760 N N . ALA A 1 101 ? 3.971 -18.188 3.289 1.00 43.44 101 ALA A N 1
ATOM 761 C CA . ALA A 1 101 ? 3.454 -19.173 2.372 1.00 43.44 101 ALA A CA 1
ATOM 762 C C . ALA A 1 101 ? 2.862 -20.360 3.151 1.00 43.44 101 ALA A C 1
ATOM 764 O O . ALA A 1 101 ? 3.549 -21.324 3.458 1.00 43.44 101 ALA A O 1
ATOM 765 N N . ALA A 1 102 ? 1.561 -20.312 3.421 1.00 37.03 102 ALA A N 1
ATOM 766 C CA . ALA A 1 102 ? 0.715 -21.488 3.533 1.00 37.03 102 ALA A CA 1
ATOM 767 C C . ALA A 1 102 ? 0.216 -21.844 2.123 1.00 37.03 102 ALA A C 1
ATOM 769 O O . ALA A 1 102 ? -0.966 -22.040 1.874 1.00 37.03 102 ALA A O 1
ATOM 770 N N . ALA A 1 103 ? 1.157 -21.872 1.184 1.00 36.44 103 ALA A N 1
ATOM 771 C CA . ALA A 1 103 ? 1.136 -22.773 0.056 1.00 36.44 103 ALA A CA 1
ATOM 772 C C . ALA A 1 103 ? 2.377 -23.643 0.250 1.00 36.44 103 ALA A C 1
ATOM 774 O O . ALA A 1 103 ? 3.443 -23.406 -0.316 1.00 36.44 103 ALA A O 1
ATOM 775 N N . GLU A 1 104 ? 2.231 -24.627 1.135 1.00 37.03 104 GLU A N 1
ATOM 776 C CA . GLU A 1 104 ? 2.941 -25.886 0.971 1.00 37.03 104 GLU A CA 1
ATOM 777 C C . GLU A 1 104 ? 2.774 -26.291 -0.505 1.00 37.03 104 GLU A C 1
ATOM 779 O O . GLU A 1 104 ? 1.661 -26.180 -1.037 1.00 37.03 104 GLU A O 1
ATOM 784 N N . PRO A 1 105 ? 3.847 -26.660 -1.223 1.00 40.28 105 PRO A N 1
ATOM 785 C CA . PRO A 1 105 ? 3.695 -27.131 -2.583 1.00 40.28 105 PRO A CA 1
ATOM 786 C C . PRO A 1 105 ? 2.787 -28.357 -2.526 1.00 40.28 105 PRO A C 1
ATOM 788 O O . PRO A 1 105 ? 3.180 -29.400 -2.010 1.00 40.28 105 PRO A O 1
ATOM 791 N N . ALA A 1 106 ? 1.578 -28.231 -3.075 1.00 45.06 106 ALA A N 1
ATOM 792 C CA . ALA A 1 106 ? 0.760 -29.359 -3.486 1.00 45.06 106 ALA A CA 1
ATOM 793 C C . ALA A 1 106 ? 1.490 -30.063 -4.641 1.00 45.06 106 ALA A C 1
ATOM 795 O O . ALA A 1 106 ? 1.153 -29.932 -5.815 1.00 45.06 106 ALA A O 1
ATOM 796 N N . ALA A 1 107 ? 2.568 -30.755 -4.294 1.00 44.38 107 ALA A N 1
ATOM 797 C CA . ALA A 1 107 ? 3.132 -31.831 -5.067 1.00 44.38 107 ALA A CA 1
ATOM 798 C C . ALA A 1 107 ? 2.472 -33.125 -4.579 1.00 44.38 107 ALA A C 1
ATOM 800 O O . ALA A 1 107 ? 2.442 -33.390 -3.380 1.00 44.38 107 ALA A O 1
ATOM 801 N N . ALA A 1 108 ? 2.026 -33.922 -5.554 1.00 41.12 108 ALA A N 1
ATOM 802 C CA . ALA A 1 108 ? 1.373 -35.231 -5.458 1.00 41.12 108 ALA A CA 1
ATOM 803 C C . ALA A 1 108 ? -0.142 -35.184 -5.152 1.00 41.12 108 ALA A C 1
ATOM 805 O O . ALA A 1 108 ? -0.575 -34.576 -4.189 1.00 41.12 108 ALA A O 1
ATOM 806 N N . ALA A 1 109 ? -1.035 -35.848 -5.886 1.00 40.12 109 ALA A N 1
ATOM 807 C CA . ALA A 1 109 ? -0.909 -36.724 -7.044 1.00 40.12 109 ALA A CA 1
ATOM 808 C C . ALA A 1 109 ? -2.319 -37.086 -7.553 1.00 40.12 109 ALA A C 1
ATOM 810 O O . ALA A 1 109 ? -3.289 -37.018 -6.797 1.00 40.12 109 ALA A O 1
ATOM 811 N N . SER A 1 110 ? -2.348 -37.625 -8.777 1.00 45.06 110 SER A N 1
ATOM 812 C CA . SER A 1 110 ? -3.365 -38.496 -9.404 1.00 45.06 110 SER A CA 1
ATOM 813 C C . SER A 1 110 ? -4.138 -37.812 -10.544 1.00 45.06 110 SER A C 1
ATOM 815 O O . SER A 1 110 ? -4.727 -36.762 -10.349 1.00 45.06 110 SER A O 1
ATOM 817 N N . ALA A 1 111 ? -4.197 -38.334 -11.768 1.00 44.78 111 ALA A N 1
ATOM 818 C CA . ALA A 1 111 ? -3.954 -39.702 -12.198 1.00 44.78 111 ALA A CA 1
ATOM 819 C C . ALA A 1 111 ? -3.249 -39.734 -13.557 1.00 44.78 111 ALA A C 1
ATOM 821 O O . ALA A 1 111 ? -3.741 -39.238 -14.570 1.00 44.78 111 ALA A O 1
ATOM 822 N N . GLU A 1 112 ? -2.094 -40.383 -13.533 1.00 48.12 112 GLU A N 1
ATOM 823 C CA . GLU A 1 112 ? -1.531 -41.096 -14.660 1.00 48.12 112 GLU A CA 1
ATOM 824 C C . GLU A 1 112 ? -2.591 -42.063 -15.210 1.00 48.12 112 GLU A C 1
ATOM 826 O O . GLU A 1 112 ? -3.288 -42.767 -14.474 1.00 48.12 112 GLU A O 1
ATOM 831 N N . MET A 1 113 ? -2.750 -42.030 -16.524 1.00 46.00 113 MET A N 1
ATOM 832 C CA . MET A 1 113 ? -3.669 -42.850 -17.289 1.00 46.00 113 MET A CA 1
ATOM 833 C C . MET A 1 113 ? -3.217 -44.314 -17.254 1.00 46.00 113 MET A C 1
ATOM 835 O O . MET A 1 113 ? -2.315 -44.709 -17.987 1.00 46.00 113 MET A O 1
ATOM 839 N N . ALA A 1 114 ? -3.871 -45.128 -16.428 1.00 59.16 114 ALA A N 1
ATOM 840 C CA . ALA A 1 114 ? -3.856 -46.580 -16.562 1.00 59.16 114 ALA A CA 1
ATOM 841 C C . ALA A 1 114 ? -5.018 -47.006 -17.484 1.00 59.16 114 ALA A C 1
ATOM 843 O O . ALA A 1 114 ? -6.157 -46.594 -17.243 1.00 59.16 114 ALA A O 1
ATOM 844 N N . PRO A 1 115 ? -4.786 -47.800 -18.545 1.00 51.44 115 PRO A N 1
ATOM 845 C CA . PRO A 1 115 ? -5.867 -48.280 -19.393 1.00 51.44 115 PRO A CA 1
ATOM 846 C C . PRO A 1 115 ? -6.726 -49.313 -18.651 1.00 51.44 115 PRO A C 1
ATOM 848 O O . PRO A 1 115 ? -6.225 -50.187 -17.943 1.00 51.44 115 PRO A O 1
ATOM 851 N N . ALA A 1 116 ? -8.039 -49.192 -18.842 1.00 61.25 116 ALA A N 1
ATOM 852 C CA . ALA A 1 116 ? -9.060 -50.082 -18.308 1.00 61.25 116 ALA A CA 1
ATOM 853 C C . ALA A 1 116 ? -8.826 -51.550 -18.721 1.00 61.25 116 ALA A C 1
ATOM 855 O O . ALA A 1 116 ? -8.501 -51.806 -19.886 1.00 61.25 116 ALA A O 1
ATOM 856 N N . PRO A 1 117 ? -9.061 -52.538 -17.836 1.00 51.78 117 PRO A N 1
ATOM 857 C CA . PRO A 1 117 ? -9.212 -53.911 -18.278 1.00 51.78 117 PRO A CA 1
ATOM 858 C C . PRO A 1 117 ? -10.556 -54.059 -18.999 1.00 51.78 117 PRO A C 1
ATOM 860 O O . PRO A 1 117 ? -11.622 -53.746 -18.467 1.00 51.78 117 PRO A O 1
ATOM 863 N N . ALA A 1 118 ? -10.492 -54.553 -20.231 1.00 52.47 118 ALA A N 1
ATOM 864 C CA . ALA A 1 118 ? -11.640 -55.080 -20.942 1.00 52.47 118 ALA A CA 1
ATOM 865 C C . ALA A 1 118 ? -12.157 -56.331 -20.217 1.00 52.47 118 ALA A C 1
ATOM 867 O O . ALA A 1 118 ? -11.433 -57.318 -20.124 1.00 52.47 118 ALA A O 1
ATOM 868 N N . ALA A 1 119 ? -13.407 -56.308 -19.755 1.00 52.06 119 ALA A N 1
ATOM 869 C CA . ALA A 1 119 ? -14.228 -57.507 -19.602 1.00 52.06 119 ALA A CA 1
ATOM 870 C C . ALA A 1 119 ? -15.711 -57.140 -19.427 1.00 52.06 119 ALA A C 1
ATOM 872 O O . ALA A 1 119 ? -16.145 -56.699 -18.369 1.00 52.06 119 ALA A O 1
ATOM 873 N N . THR A 1 120 ? -16.460 -57.379 -20.507 1.00 49.19 120 THR A N 1
ATOM 874 C CA . THR A 1 120 ? -17.799 -57.997 -20.541 1.00 49.19 120 THR A CA 1
ATOM 875 C C . THR A 1 120 ? -18.912 -57.447 -19.642 1.00 49.19 120 THR A C 1
ATOM 877 O O . THR A 1 120 ? -18.975 -57.733 -18.450 1.00 49.19 120 THR A O 1
ATOM 880 N N . ALA A 1 121 ? -19.905 -56.835 -20.289 1.00 55.38 121 ALA A N 1
ATOM 881 C CA . ALA A 1 121 ? -21.290 -56.807 -19.827 1.00 55.38 121 ALA A CA 1
ATOM 882 C C . ALA A 1 121 ? -22.215 -57.363 -20.939 1.00 55.38 121 ALA A C 1
ATOM 884 O O . ALA A 1 121 ? -21.813 -57.375 -22.107 1.00 55.38 121 ALA A O 1
ATOM 885 N N . PRO A 1 122 ? -23.402 -57.885 -20.584 1.00 53.22 122 PRO A N 1
ATOM 886 C CA . PRO A 1 122 ? -24.153 -58.868 -21.362 1.00 53.22 122 PRO A CA 1
ATOM 887 C C . PRO A 1 122 ? -25.019 -58.236 -22.455 1.00 53.22 122 PRO A C 1
ATOM 889 O O . PRO A 1 122 ? -25.527 -57.127 -22.308 1.00 53.22 122 PRO A O 1
ATOM 892 N N . VAL A 1 123 ? -25.245 -58.994 -23.527 1.00 57.94 123 VAL A N 1
ATOM 893 C CA . VAL A 1 123 ? -26.328 -58.755 -24.487 1.00 57.94 123 VAL A CA 1
ATOM 894 C C . VAL A 1 123 ? -27.643 -59.252 -23.889 1.00 57.94 123 VAL A C 1
ATOM 896 O O . VAL A 1 123 ? -27.806 -60.457 -23.719 1.00 57.94 123 VAL A O 1
ATOM 899 N N . GLU A 1 124 ? -28.595 -58.350 -23.641 1.00 53.09 124 GLU A N 1
ATOM 900 C CA . GLU A 1 124 ? -30.011 -58.718 -23.568 1.00 53.09 124 GLU A CA 1
ATOM 901 C C . GLU A 1 124 ? -30.919 -57.654 -24.216 1.00 53.09 124 GLU A C 1
ATOM 903 O O . GLU A 1 124 ? -30.932 -56.494 -23.817 1.00 53.09 124 GLU A O 1
ATOM 908 N N . ALA A 1 125 ? -31.654 -58.143 -25.225 1.00 57.50 125 ALA A N 1
ATOM 909 C CA . ALA A 1 125 ? -32.901 -57.696 -25.858 1.00 57.50 125 ALA A CA 1
ATOM 910 C C . ALA A 1 125 ? -33.016 -56.293 -26.498 1.00 57.50 125 ALA A C 1
ATOM 912 O O . ALA A 1 125 ? -32.714 -55.258 -25.912 1.00 57.50 125 ALA A O 1
ATOM 913 N N . PRO A 1 126 ? -33.665 -56.252 -27.675 1.00 59.28 126 PRO A N 1
ATOM 914 C CA . PRO A 1 126 ? -35.011 -55.686 -27.644 1.00 59.28 126 PRO A CA 1
ATOM 915 C C . PRO A 1 126 ? -36.076 -56.604 -28.255 1.00 59.28 126 PRO A C 1
ATOM 917 O O . PRO A 1 126 ? -35.815 -57.463 -29.095 1.00 59.28 126 PRO A O 1
ATOM 920 N N . ALA A 1 127 ? -37.301 -56.392 -27.785 1.00 57.06 127 ALA A N 1
ATOM 921 C CA . ALA A 1 127 ? -38.510 -57.093 -28.175 1.00 57.06 127 ALA A CA 1
ATOM 922 C C . ALA A 1 127 ? -39.159 -56.553 -29.469 1.00 57.06 127 ALA A C 1
ATOM 924 O O . ALA A 1 127 ? -39.002 -55.379 -29.805 1.00 57.06 127 ALA A O 1
ATOM 925 N N . ALA A 1 128 ? -40.028 -57.416 -30.026 1.00 49.00 128 ALA A N 1
ATOM 926 C CA . ALA A 1 128 ? -41.201 -57.167 -30.890 1.00 49.00 128 ALA A CA 1
ATOM 927 C C . ALA A 1 128 ? -40.940 -56.944 -32.405 1.00 49.00 128 ALA A C 1
ATOM 929 O O . ALA A 1 128 ? -39.863 -56.462 -32.744 1.00 49.00 128 ALA A O 1
ATOM 930 N N . PRO A 1 129 ? -41.897 -57.230 -33.335 1.00 61.06 129 PRO A N 1
ATOM 931 C CA . PRO A 1 129 ? -43.352 -57.375 -33.121 1.00 61.06 129 PRO A CA 1
ATOM 932 C C . PRO A 1 129 ? -44.118 -58.466 -33.934 1.00 61.06 129 PRO A C 1
ATOM 934 O O . PRO A 1 129 ? -43.588 -59.068 -34.862 1.00 61.06 129 PRO A O 1
ATOM 937 N N . LYS A 1 130 ? -45.425 -58.548 -33.608 1.00 46.62 130 LYS A N 1
ATOM 938 C CA . LYS A 1 130 ? -46.593 -59.215 -34.237 1.00 46.62 130 LYS A CA 1
ATOM 939 C C . LYS A 1 130 ? -46.754 -60.730 -34.115 1.00 46.62 130 LYS A C 1
ATOM 941 O O . LYS A 1 130 ? -46.052 -61.479 -34.817 1.00 46.62 130 LYS A O 1
#

Foldseek 3Di:
DDDDDDDDDDDDDPDPDPDQPFDWAWFKWKDDDPWIKTWTKTASDPPDQDFIWIWIAIPVRDIDTDDTDHPDRCPNVVVSVVVQVVVVVVVIDMDTDNDDPPCPPPDDDDDDDDDDDDDDDDDDDDDDDD

Secondary structure (DSSP, 8-state):
-----------------------EEEEEEEEETTEEEEEEEEESSTT---SEEEEEE-TT--EEEEEEESS-TTHHHHHHHHHHHHHHHTT-EEEESSS--------------PPPPP------------

pLDDT: mean 77.24, std 22.49, range [35.81, 98.56]

Sequence (130 aa):
MISIKQAASLMALSALFVSASLQAKEVYDCKNANLARKIAITYATEGAPVPCQVVYTKEDGTTQDLWNAQGEAGYCEQKADEFAEKQRGWGWDCQAVGAQAAAEPAAAASAEMAPAPAATAPVEAPAAPK

Radius of gyration: 32.72 Å; chains: 1; bounding box: 88×82×84 Å